Protein AF-A0A087MBQ7-F1 (afdb_monomer_lite)

Radius of gyration: 15.84 Å; chains: 1; bounding box: 31×26×44 Å

pLDDT: mean 95.56, std 6.44, range [53.12, 98.69]

Secondary structure (DSSP, 8-state):
--HHHHHHTTSTTGGGGHHHHHHHHHHHHHHHHHHHHT-TTTTHHHHHHHHHHHHHHHHHHHHHHHHHHHHHTT-

Structure (mmCIF, N/CA/C/O backbone):
data_AF-A0A087MBQ7-F1
#
_entry.id   AF-A0A087MBQ7-F1
#
loop_
_atom_site.group_PDB
_atom_site.id
_atom_site.type_symbol
_atom_site.label_atom_id
_atom_site.label_alt_id
_atom_site.label_comp_id
_atom_site.label_asym_id
_atom_site.label_entity_id
_atom_site.label_seq_id
_atom_site.pdbx_PDB_ins_code
_atom_site.Cartn_x
_atom_site.Cartn_y
_atom_site.Cartn_z
_atom_site.occupancy
_atom_site.B_iso_or_equiv
_atom_site.auth_seq_id
_atom_site.auth_comp_id
_atom_site.auth_asym_id
_atom_site.auth_atom_id
_atom_site.pdbx_PDB_model_num
ATOM 1 N N . MET A 1 1 ? 2.369 -17.682 -9.222 1.00 53.12 1 MET A N 1
ATOM 2 C CA . MET A 1 1 ? 3.219 -16.520 -9.576 1.00 53.12 1 MET A CA 1
ATOM 3 C C . MET A 1 1 ? 2.341 -15.508 -10.292 1.00 53.12 1 MET A C 1
ATOM 5 O O . MET A 1 1 ? 1.765 -15.876 -11.307 1.00 53.12 1 MET A O 1
ATOM 9 N N . GLY A 1 2 ? 2.165 -14.309 -9.729 1.00 84.81 2 GLY A N 1
ATOM 10 C CA . GLY A 1 2 ? 1.289 -13.278 -10.301 1.00 84.81 2 GLY A CA 1
ATOM 11 C C . GLY A 1 2 ? 1.880 -12.627 -11.553 1.00 84.81 2 GLY A C 1
ATOM 12 O O . GLY A 1 2 ? 3.101 -12.625 -11.729 1.00 84.81 2 GLY A O 1
ATOM 13 N N . ASP A 1 3 ? 1.024 -12.072 -12.408 1.00 89.44 3 ASP A N 1
ATOM 14 C CA . ASP A 1 3 ? 1.432 -11.517 -13.705 1.00 89.44 3 ASP A CA 1
ATOM 15 C C . ASP A 1 3 ? 2.348 -10.294 -13.573 1.00 89.44 3 ASP A C 1
ATOM 17 O O . ASP A 1 3 ? 3.271 -10.146 -14.368 1.00 89.44 3 ASP A O 1
ATOM 21 N N . GLY A 1 4 ? 2.215 -9.506 -12.500 1.00 87.56 4 GLY A N 1
ATOM 22 C CA . GLY A 1 4 ? 3.150 -8.415 -12.200 1.00 87.56 4 GLY A CA 1
ATOM 23 C C . GLY A 1 4 ? 4.592 -8.895 -11.992 1.00 87.56 4 GLY A C 1
ATOM 24 O O . GLY A 1 4 ? 5.526 -8.299 -12.521 1.00 87.56 4 GLY A O 1
ATOM 25 N N . LYS A 1 5 ? 4.794 -10.032 -11.308 1.00 92.31 5 LYS A N 1
ATOM 26 C CA . LYS A 1 5 ? 6.134 -10.621 -11.157 1.00 92.31 5 LYS A CA 1
ATOM 27 C C . LYS A 1 5 ? 6.690 -11.064 -12.508 1.00 92.31 5 LYS A C 1
ATOM 29 O O . LYS A 1 5 ? 7.847 -10.799 -12.787 1.00 92.31 5 LYS A O 1
ATOM 34 N N . LYS A 1 6 ? 5.876 -11.711 -13.351 1.00 92.81 6 LYS A N 1
ATOM 35 C CA . LYS A 1 6 ? 6.315 -12.156 -14.686 1.00 92.81 6 LYS A CA 1
ATOM 36 C C . LYS A 1 6 ? 6.722 -10.979 -15.576 1.00 92.81 6 LYS A C 1
ATOM 38 O O . LYS A 1 6 ? 7.700 -11.094 -16.299 1.00 92.81 6 LYS A O 1
ATOM 43 N N . ALA A 1 7 ? 5.967 -9.882 -15.522 1.00 90.88 7 ALA A N 1
ATOM 44 C CA . ALA A 1 7 ? 6.185 -8.721 -16.376 1.00 90.88 7 ALA A CA 1
ATOM 45 C C . ALA A 1 7 ? 7.365 -7.849 -15.925 1.00 90.88 7 ALA A C 1
ATOM 47 O O . ALA A 1 7 ? 8.038 -7.267 -16.768 1.00 90.88 7 ALA A O 1
ATOM 48 N N . PHE A 1 8 ? 7.619 -7.755 -14.616 1.00 94.94 8 PHE A N 1
ATOM 49 C CA . PHE A 1 8 ? 8.530 -6.741 -14.088 1.00 94.94 8 PHE A CA 1
ATOM 50 C C . PHE A 1 8 ? 9.685 -7.280 -13.240 1.00 94.94 8 PHE A C 1
ATOM 52 O O . PHE A 1 8 ? 10.545 -6.498 -12.864 1.00 94.94 8 PHE A O 1
ATOM 59 N N . SER A 1 9 ? 9.794 -8.581 -12.941 1.00 94.81 9 SER A N 1
ATOM 60 C CA . SER A 1 9 ? 10.870 -9.058 -12.048 1.00 94.81 9 SER A CA 1
ATOM 61 C C . SER A 1 9 ? 12.294 -8.829 -12.567 1.00 94.81 9 SER A C 1
ATOM 63 O O . SER A 1 9 ? 13.240 -8.983 -11.803 1.00 94.81 9 SER A O 1
ATOM 65 N N . SER A 1 10 ? 12.458 -8.525 -13.856 1.00 95.12 10 SER A N 1
ATOM 66 C CA . SER A 1 10 ? 13.748 -8.218 -14.478 1.00 95.12 10 SER A CA 1
ATOM 67 C C . SER A 1 10 ? 14.147 -6.743 -14.389 1.00 95.12 10 SER A C 1
ATOM 69 O O . SER A 1 10 ? 15.296 -6.430 -14.694 1.00 95.12 10 SER A O 1
ATOM 71 N N . VAL A 1 11 ? 13.234 -5.836 -14.017 1.00 96.69 11 VAL A N 1
ATOM 72 C CA . VAL A 1 11 ? 13.527 -4.396 -13.973 1.00 96.69 11 VAL A CA 1
ATOM 73 C C . VAL A 1 11 ? 14.095 -3.993 -12.614 1.00 96.69 11 VAL A C 1
ATOM 75 O O . VAL A 1 11 ? 13.730 -4.556 -11.579 1.00 96.69 11 VAL A O 1
ATOM 78 N N . ALA A 1 12 ? 15.010 -3.025 -12.612 1.00 97.19 12 ALA A N 1
ATOM 79 C CA . ALA A 1 12 ? 15.807 -2.660 -11.441 1.00 97.19 12 ALA A CA 1
ATOM 80 C C . ALA A 1 12 ? 14.957 -2.146 -10.270 1.00 97.19 12 ALA A C 1
ATOM 82 O O . ALA A 1 12 ? 15.305 -2.376 -9.113 1.00 97.19 12 ALA A O 1
ATOM 83 N N . SER A 1 13 ? 13.834 -1.491 -10.566 1.00 97.69 13 SER A N 1
ATOM 84 C CA . SER A 1 13 ? 12.942 -0.921 -9.556 1.00 97.69 13 SER A CA 1
ATOM 85 C C . SER A 1 13 ? 12.000 -1.940 -8.904 1.00 97.69 13 SER A C 1
ATOM 87 O O . SER A 1 13 ? 11.443 -1.659 -7.847 1.00 97.69 13 SER A O 1
ATOM 89 N N . TYR A 1 14 ? 11.841 -3.146 -9.465 1.00 96.94 14 TYR A N 1
ATOM 90 C CA . TYR A 1 14 ? 10.945 -4.177 -8.921 1.00 96.94 14 TYR A CA 1
ATOM 91 C C . TYR A 1 14 ? 11.170 -4.524 -7.433 1.00 96.94 14 TYR A C 1
ATOM 93 O O . TYR A 1 14 ? 10.185 -4.540 -6.690 1.00 96.94 14 TYR A O 1
ATOM 101 N N . PRO A 1 15 ? 12.402 -4.790 -6.943 1.00 97.00 15 PRO A N 1
ATOM 102 C CA . PRO A 1 15 ? 12.623 -5.098 -5.526 1.00 97.00 15 PRO A CA 1
ATOM 103 C C . PRO A 1 15 ? 12.247 -3.948 -4.581 1.00 97.00 15 PRO A C 1
ATOM 105 O O . PRO A 1 15 ? 11.963 -4.196 -3.413 1.00 97.00 15 PRO A O 1
ATOM 108 N N . LEU A 1 16 ? 12.190 -2.703 -5.068 1.00 97.88 16 LEU A N 1
ATOM 109 C CA . LEU A 1 16 ? 11.844 -1.542 -4.244 1.00 97.88 16 LEU A CA 1
ATOM 110 C C . LEU A 1 16 ? 10.363 -1.526 -3.841 1.00 97.88 16 LEU A C 1
ATOM 112 O O . LEU A 1 16 ? 10.012 -0.851 -2.879 1.00 97.88 16 LEU A O 1
ATOM 116 N N . LEU A 1 17 ? 9.497 -2.282 -4.530 1.00 96.12 17 LEU A N 1
ATOM 117 C CA . LEU A 1 17 ? 8.076 -2.386 -4.185 1.00 96.12 17 LEU A CA 1
ATOM 118 C C . LEU A 1 17 ? 7.831 -3.042 -2.825 1.00 96.12 17 LEU A C 1
ATOM 120 O O . LEU A 1 17 ? 6.78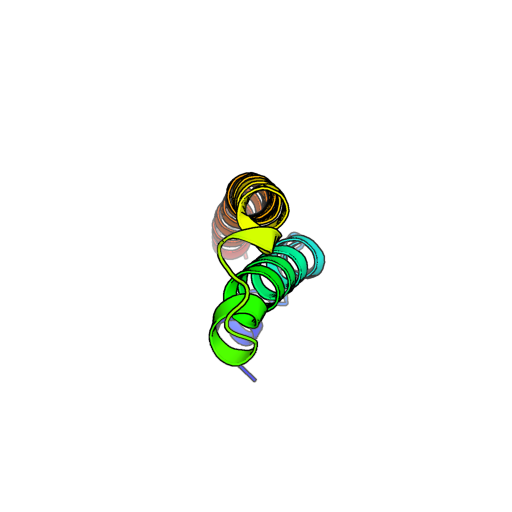4 -2.798 -2.229 1.00 96.12 17 LEU A O 1
ATOM 124 N N . GLU A 1 18 ? 8.735 -3.915 -2.367 1.00 95.81 18 GLU A N 1
ATOM 125 C CA . GLU A 1 18 ? 8.474 -4.814 -1.239 1.00 95.81 18 GLU A CA 1
ATOM 126 C C . GLU A 1 18 ? 8.083 -4.053 0.031 1.00 95.81 18 GLU A C 1
ATOM 128 O O . GLU A 1 18 ? 7.041 -4.344 0.620 1.00 95.81 18 GLU A O 1
ATOM 133 N N . GLU A 1 19 ? 8.873 -3.049 0.415 1.00 97.81 19 GLU A N 1
ATOM 134 C CA . GLU A 1 19 ? 8.640 -2.273 1.635 1.00 97.81 19 GLU A CA 1
ATOM 135 C C . GLU A 1 19 ? 7.336 -1.459 1.591 1.00 97.81 19 GLU A C 1
ATOM 137 O O . GLU A 1 19 ? 6.481 -1.696 2.452 1.00 97.81 19 GLU A O 1
ATOM 142 N N . PRO A 1 20 ? 7.097 -0.565 0.608 1.00 98.12 20 PRO A N 1
ATOM 143 C CA . PRO A 1 20 ? 5.880 0.241 0.601 1.00 98.12 20 PRO A CA 1
ATOM 144 C C . PRO A 1 20 ? 4.621 -0.615 0.416 1.00 98.12 20 PRO A C 1
ATOM 146 O O . PRO A 1 20 ? 3.591 -0.328 1.028 1.00 98.12 20 PRO A O 1
ATOM 149 N N . HIS A 1 21 ? 4.692 -1.710 -0.352 1.00 97.00 21 HIS A N 1
ATOM 150 C CA . HIS A 1 21 ? 3.578 -2.650 -0.505 1.00 97.00 21 HIS A CA 1
ATOM 151 C C . HIS A 1 21 ? 3.253 -3.372 0.809 1.00 97.00 21 HIS A C 1
ATOM 153 O O . HIS A 1 21 ? 2.084 -3.456 1.198 1.00 97.00 21 HIS A O 1
ATOM 159 N N . HIS A 1 22 ? 4.276 -3.865 1.515 1.00 97.94 22 HIS A N 1
ATOM 160 C CA . HIS A 1 22 ? 4.104 -4.487 2.825 1.00 97.94 22 HIS A CA 1
ATOM 161 C C . HIS A 1 22 ? 3.509 -3.500 3.835 1.00 97.94 22 HIS A C 1
ATOM 163 O O . HIS A 1 22 ? 2.546 -3.838 4.524 1.00 97.94 22 HIS A O 1
ATOM 169 N N . SER A 1 23 ? 4.037 -2.275 3.876 1.00 98.38 23 SER A N 1
ATOM 170 C CA . SER A 1 23 ? 3.607 -1.230 4.805 1.00 98.38 23 SER A CA 1
ATOM 171 C C . SER A 1 23 ? 2.138 -0.849 4.604 1.00 98.38 23 SER A C 1
ATOM 173 O O . SER A 1 23 ? 1.366 -0.837 5.563 1.00 98.38 23 SER A O 1
ATOM 175 N N . VAL A 1 24 ? 1.694 -0.650 3.354 1.00 98.44 24 VAL A N 1
ATOM 176 C CA . VAL A 1 24 ? 0.274 -0.396 3.052 1.00 98.44 24 VAL A CA 1
ATOM 177 C C . VAL A 1 24 ? -0.608 -1.546 3.552 1.00 98.44 24 VAL A C 1
ATOM 179 O O . VAL A 1 24 ? -1.597 -1.305 4.248 1.00 98.44 24 VAL A O 1
ATOM 182 N N . HIS A 1 25 ? -0.246 -2.799 3.260 1.00 98.19 25 HIS A N 1
ATOM 183 C CA . HIS A 1 25 ? -1.015 -3.958 3.720 1.00 98.19 25 HIS A CA 1
ATOM 184 C C . HIS A 1 25 ? -1.080 -4.069 5.247 1.00 98.19 25 HIS A C 1
ATOM 186 O O . HIS A 1 25 ? -2.153 -4.328 5.801 1.00 98.19 25 HIS A O 1
ATOM 192 N N . GLU A 1 26 ? 0.045 -3.875 5.931 1.00 98.38 26 GLU A N 1
ATOM 193 C CA . GLU A 1 26 ? 0.144 -3.953 7.387 1.00 98.38 26 GLU A CA 1
ATOM 194 C C . GLU A 1 26 ? -0.684 -2.853 8.061 1.00 98.38 26 GLU A C 1
ATOM 196 O O . GLU A 1 26 ? -1.475 -3.145 8.963 1.00 98.38 26 GLU A O 1
ATOM 201 N N . LYS A 1 27 ? -0.606 -1.614 7.569 1.00 98.44 27 LYS A N 1
ATOM 202 C CA . LYS A 1 27 ? -1.351 -0.473 8.118 1.00 98.44 27 LYS A CA 1
ATOM 203 C C . LYS A 1 27 ? -2.852 -0.561 7.863 1.00 98.44 27 LYS A C 1
ATOM 205 O O . LYS A 1 27 ? -3.641 -0.261 8.761 1.00 98.44 27 LYS A O 1
ATOM 210 N N . VAL A 1 28 ? -3.279 -1.041 6.693 1.00 98.12 28 VAL A N 1
ATOM 211 C CA . VAL A 1 28 ? -4.707 -1.307 6.434 1.00 98.12 28 VAL A CA 1
ATOM 212 C C . VAL A 1 28 ? -5.212 -2.394 7.380 1.00 98.12 28 VAL A C 1
ATOM 214 O O . VAL A 1 28 ? -6.232 -2.217 8.046 1.00 98.12 28 VAL A O 1
ATOM 217 N N . ARG A 1 29 ? -4.479 -3.508 7.496 1.00 97.75 29 ARG A N 1
ATOM 218 C CA . ARG A 1 29 ? -4.863 -4.628 8.363 1.00 97.75 29 ARG A CA 1
ATOM 219 C C . ARG A 1 29 ? -4.981 -4.204 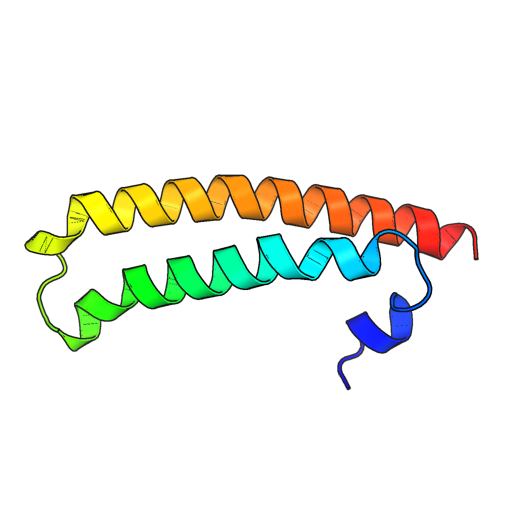9.827 1.00 97.75 29 ARG A C 1
ATOM 221 O O . ARG A 1 29 ? -5.963 -4.558 10.476 1.00 97.75 29 ARG A O 1
ATOM 228 N N . THR A 1 30 ? -3.998 -3.475 10.348 1.00 97.00 30 THR A N 1
ATOM 229 C CA . THR A 1 30 ? -3.997 -3.019 11.747 1.00 97.00 30 THR A CA 1
ATOM 230 C C . THR A 1 30 ? -5.093 -1.992 12.016 1.00 97.00 30 THR A C 1
ATOM 232 O O . THR A 1 30 ? -5.731 -2.063 13.062 1.00 97.00 30 THR A O 1
ATOM 235 N N . SER A 1 31 ? -5.403 -1.122 11.050 1.00 96.81 31 SER A N 1
ATOM 236 C CA . SER A 1 31 ? -6.523 -0.174 11.157 1.00 96.81 31 SER A CA 1
ATOM 237 C C . SER A 1 31 ? -7.878 -0.879 11.227 1.00 96.81 31 SER A C 1
ATOM 239 O O . SER A 1 31 ? -8.732 -0.508 12.026 1.00 96.81 31 SER A O 1
ATOM 241 N N . LEU A 1 32 ? -8.074 -1.928 10.423 1.00 96.44 32 LEU A N 1
ATOM 242 C CA . LEU A 1 32 ? -9.336 -2.673 10.375 1.00 96.44 32 LEU A CA 1
ATOM 243 C C . LEU A 1 32 ? -9.497 -3.678 11.527 1.00 96.44 32 LEU A C 1
ATOM 245 O O . LEU A 1 32 ? -10.604 -4.165 11.759 1.00 96.44 32 LEU A O 1
ATOM 249 N N . ALA A 1 33 ? -8.434 -3.967 12.286 1.00 96.25 33 ALA A N 1
ATOM 250 C CA . ALA A 1 33 ? -8.487 -4.888 13.424 1.00 96.25 33 ALA A CA 1
ATOM 251 C C . ALA A 1 33 ? -9.488 -4.442 14.505 1.00 96.25 33 ALA A C 1
ATOM 253 O O . ALA A 1 33 ? -10.058 -5.286 15.199 1.00 96.25 33 ALA A O 1
ATOM 254 N N . CYS A 1 34 ? -9.748 -3.135 14.612 1.00 96.12 34 CYS A N 1
ATOM 255 C CA . CYS A 1 34 ? -10.695 -2.590 15.579 1.00 96.12 34 CYS A CA 1
ATOM 256 C C . CYS A 1 34 ? -12.143 -3.039 15.332 1.00 96.12 34 CYS A C 1
ATOM 258 O O . CYS A 1 34 ? -12.917 -3.130 16.281 1.00 96.12 34 CYS A O 1
ATOM 260 N N . ILE A 1 35 ? -12.510 -3.361 14.081 1.00 95.88 35 ILE A N 1
ATOM 261 C CA . ILE A 1 35 ? -13.872 -3.781 13.713 1.00 95.88 35 ILE A CA 1
ATOM 262 C C . ILE A 1 35 ? -14.195 -5.112 14.387 1.00 95.88 35 ILE A C 1
ATOM 264 O O . ILE A 1 35 ? -15.243 -5.263 15.004 1.00 95.88 35 ILE A O 1
ATOM 268 N N . ALA A 1 36 ? -13.259 -6.061 14.318 1.00 94.19 36 ALA A N 1
ATOM 269 C CA . ALA A 1 36 ? -13.404 -7.358 14.969 1.00 94.19 36 ALA A CA 1
ATOM 270 C C . ALA A 1 36 ? -13.379 -7.250 16.505 1.00 94.19 36 ALA A C 1
ATOM 272 O O . ALA A 1 36 ? -13.963 -8.086 17.187 1.00 94.19 36 ALA A O 1
ATOM 273 N N . GLN A 1 37 ? -12.700 -6.234 17.047 1.00 94.94 37 GLN A N 1
ATOM 274 C CA . GLN A 1 37 ? -12.547 -6.017 18.490 1.00 94.94 37 GLN A CA 1
ATOM 275 C C . GLN A 1 37 ? -13.635 -5.118 19.098 1.00 94.94 37 GLN A C 1
ATOM 277 O O . GLN A 1 37 ? -13.713 -5.016 20.318 1.00 94.94 37 GLN A O 1
ATOM 282 N N . GLY A 1 38 ? -14.450 -4.451 18.275 1.00 96.56 38 GLY A N 1
ATOM 283 C CA . GLY A 1 38 ? -15.472 -3.507 18.731 1.00 96.56 38 GLY A CA 1
ATOM 284 C C . GLY A 1 38 ? -14.921 -2.247 19.409 1.00 96.56 38 GLY A C 1
ATOM 285 O O . GLY A 1 38 ? -15.649 -1.627 20.173 1.00 96.56 38 GLY A O 1
ATOM 286 N N . ASN A 1 39 ? -13.660 -1.871 19.152 1.00 97.19 39 ASN A N 1
ATOM 287 C CA . ASN A 1 39 ? -12.950 -0.795 19.865 1.00 97.19 39 ASN A CA 1
ATOM 288 C C . ASN A 1 39 ? -12.431 0.329 18.942 1.00 97.19 39 ASN A C 1
ATOM 290 O O . ASN A 1 39 ? -11.386 0.941 19.179 1.00 97.19 39 ASN A O 1
ATOM 294 N N . CYS A 1 40 ? -13.116 0.571 17.821 1.00 96.81 40 CYS A N 1
ATOM 295 C CA . CYS A 1 40 ? -12.653 1.550 16.833 1.00 96.81 40 CYS A CA 1
ATOM 296 C C . CYS A 1 40 ? -12.618 2.981 17.373 1.00 96.81 40 CYS A C 1
ATOM 298 O O . CYS A 1 40 ? -11.735 3.742 16.983 1.00 96.81 40 CYS A O 1
ATOM 300 N N . VAL A 1 41 ? -13.522 3.339 18.290 1.00 97.38 41 VAL A N 1
ATOM 301 C CA . VAL A 1 41 ? -13.559 4.684 18.884 1.00 97.38 41 VAL A CA 1
ATOM 302 C C . VAL A 1 41 ? -12.287 4.937 19.697 1.00 97.38 41 VAL A C 1
ATOM 304 O O . VAL A 1 41 ? -11.642 5.969 19.518 1.00 97.38 41 VAL A O 1
ATOM 307 N N . GLU A 1 42 ? -11.850 3.966 20.499 1.00 97.62 42 GLU A N 1
ATOM 308 C CA . GLU A 1 42 ? -10.624 4.033 21.301 1.00 97.62 42 GLU A CA 1
ATOM 309 C C . GLU A 1 42 ? -9.354 3.996 20.442 1.00 97.62 42 GLU A C 1
ATOM 311 O O . GLU A 1 42 ? -8.300 4.476 20.855 1.00 97.62 42 GLU A O 1
ATOM 316 N N . LYS A 1 43 ? -9.433 3.413 19.240 1.00 97.19 43 LYS A N 1
ATOM 317 C CA . LYS A 1 43 ? -8.307 3.300 18.303 1.00 97.19 43 LYS A CA 1
ATOM 318 C C . LYS A 1 43 ? -8.241 4.425 17.271 1.00 97.19 43 LYS A C 1
ATOM 320 O O . LYS A 1 43 ? -7.332 4.401 16.444 1.00 97.19 43 LYS A O 1
ATOM 325 N N . THR A 1 44 ? -9.132 5.418 17.335 1.00 97.06 44 THR A N 1
ATOM 326 C CA . THR A 1 44 ? -9.261 6.490 16.328 1.00 97.06 44 THR A CA 1
ATOM 327 C C . THR A 1 44 ? -7.927 7.147 15.967 1.00 97.06 44 THR A C 1
ATOM 329 O O . THR A 1 44 ? -7.602 7.249 14.788 1.00 97.06 44 THR A O 1
ATOM 332 N N . GLU A 1 45 ? -7.116 7.545 16.951 1.00 97.75 45 GLU A N 1
ATOM 333 C CA . GLU A 1 45 ? -5.823 8.199 16.688 1.00 97.75 45 GLU A CA 1
ATOM 334 C C . GLU A 1 45 ? -4.845 7.285 15.940 1.00 97.75 45 GLU A C 1
ATOM 336 O O . GLU A 1 45 ? -4.194 7.717 14.990 1.00 97.75 45 GLU A O 1
ATOM 341 N N . ASN A 1 46 ? -4.781 6.005 16.319 1.00 97.38 46 ASN A N 1
ATOM 342 C CA . ASN A 1 46 ? -3.930 5.027 15.645 1.00 97.38 46 ASN A CA 1
ATOM 343 C C . ASN A 1 46 ? -4.412 4.746 14.218 1.00 97.38 46 ASN A C 1
ATOM 345 O O . ASN A 1 46 ? -3.594 4.650 13.310 1.00 97.38 46 ASN A O 1
ATOM 349 N N . ILE A 1 47 ? -5.729 4.662 14.012 1.00 98.06 47 ILE A N 1
ATOM 350 C CA . ILE A 1 47 ? -6.327 4.499 12.684 1.00 98.06 47 ILE A CA 1
ATOM 351 C C . ILE A 1 47 ? -5.952 5.695 11.807 1.00 98.06 47 ILE A C 1
ATOM 353 O O . ILE A 1 47 ? -5.433 5.505 10.711 1.00 98.06 47 ILE A O 1
ATOM 357 N N . LEU A 1 48 ? 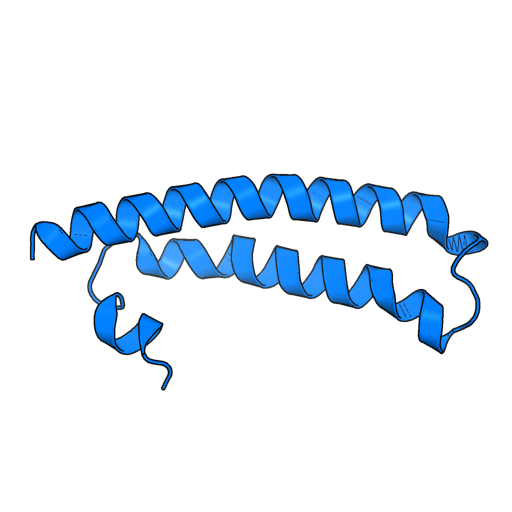-6.143 6.924 12.294 1.00 98.19 48 LEU A N 1
ATOM 358 C CA . LEU A 1 48 ? -5.781 8.130 11.547 1.00 98.19 48 LEU A CA 1
ATOM 359 C C . LEU A 1 48 ? -4.295 8.146 11.179 1.00 98.19 48 LEU A C 1
ATOM 361 O O . 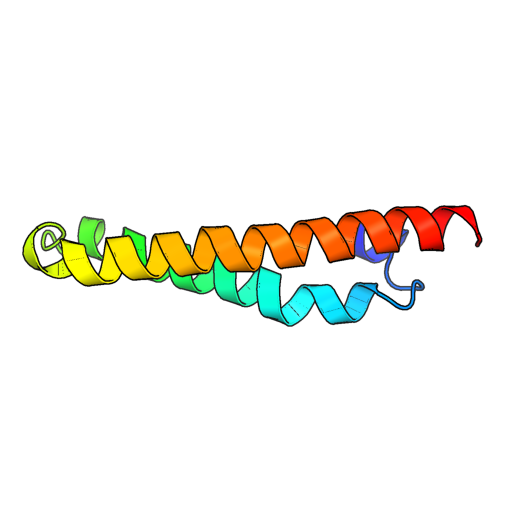LEU A 1 48 ? -3.958 8.444 10.035 1.00 98.19 48 LEU A O 1
ATOM 365 N N . GLU A 1 49 ? -3.416 7.786 12.112 1.00 98.50 49 GLU A N 1
ATOM 366 C CA . GLU A 1 49 ? -1.982 7.725 11.837 1.00 98.50 49 GLU A CA 1
ATOM 367 C C . GLU A 1 49 ? -1.630 6.646 10.809 1.00 98.50 49 GLU A C 1
ATOM 369 O O . GLU A 1 49 ? -0.896 6.910 9.857 1.00 98.50 49 GLU A O 1
ATOM 374 N N . ASN A 1 50 ? -2.221 5.456 10.918 1.00 98.56 50 ASN A N 1
ATOM 375 C CA . ASN A 1 50 ? -2.036 4.408 9.921 1.00 98.56 50 ASN A CA 1
ATOM 376 C C . ASN A 1 50 ? -2.483 4.872 8.530 1.00 98.56 50 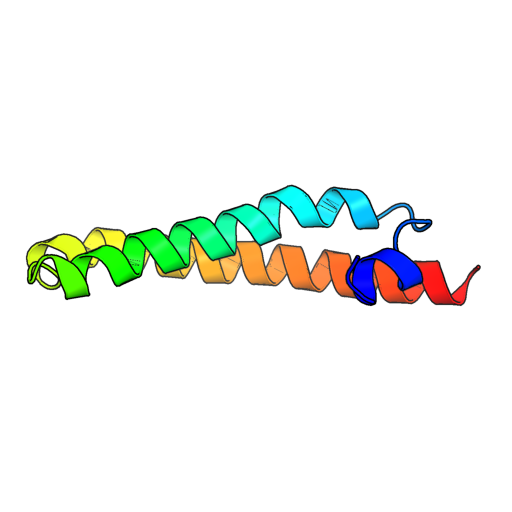ASN A C 1
ATOM 378 O O . ASN A 1 50 ? -1.787 4.596 7.559 1.00 98.56 50 ASN A O 1
ATOM 382 N N . PHE A 1 51 ? -3.596 5.605 8.414 1.00 98.25 51 PHE A N 1
ATOM 383 C CA . PHE A 1 51 ? -4.057 6.143 7.130 1.00 98.25 51 PHE A CA 1
ATOM 384 C C . PHE A 1 51 ? -3.134 7.226 6.559 1.00 98.25 51 PHE A C 1
ATOM 386 O O . PHE A 1 51 ? -2.944 7.257 5.342 1.00 98.25 51 PHE A O 1
ATOM 393 N N . ARG A 1 52 ? -2.477 8.041 7.396 1.00 98.62 52 ARG A N 1
ATOM 394 C CA . ARG A 1 52 ? -1.406 8.944 6.929 1.00 98.62 52 ARG A CA 1
ATOM 395 C C . ARG A 1 52 ? -0.224 8.162 6.361 1.00 98.62 52 ARG A C 1
ATOM 397 O O . ARG A 1 52 ? 0.273 8.497 5.287 1.00 98.62 52 ARG A O 1
ATOM 404 N N . VAL A 1 53 ? 0.192 7.095 7.046 1.00 98.56 53 VAL A N 1
ATOM 405 C CA . VAL A 1 53 ? 1.268 6.213 6.566 1.00 98.56 53 VAL A CA 1
ATOM 406 C C . VAL A 1 53 ? 0.862 5.507 5.271 1.00 98.56 53 VAL A C 1
ATOM 408 O O . VAL A 1 53 ? 1.664 5.455 4.342 1.00 98.56 53 VAL A O 1
ATOM 411 N N . ILE A 1 54 ? -0.381 5.023 5.165 1.00 98.62 54 ILE A N 1
ATOM 412 C CA . ILE A 1 54 ? -0.919 4.417 3.937 1.00 98.62 54 ILE A CA 1
ATOM 413 C C . ILE A 1 54 ? -0.833 5.406 2.777 1.00 98.62 54 ILE A C 1
ATOM 415 O O . ILE A 1 54 ? -0.369 5.027 1.703 1.00 98.62 54 ILE A O 1
ATOM 419 N N . GLU A 1 55 ? -1.246 6.661 2.970 1.00 98.62 55 GLU A N 1
ATOM 420 C CA . GLU A 1 55 ? -1.191 7.672 1.912 1.00 98.62 55 GLU A CA 1
ATOM 421 C C . GLU A 1 55 ? 0.253 7.944 1.465 1.00 98.62 55 GLU A C 1
ATOM 423 O O . GLU A 1 55 ? 0.542 7.939 0.266 1.00 98.62 55 GLU A O 1
ATOM 428 N N . LEU A 1 56 ? 1.171 8.133 2.419 1.00 98.56 56 LEU A N 1
ATOM 429 C CA . LEU A 1 56 ? 2.589 8.363 2.138 1.00 98.56 56 LEU A CA 1
ATOM 430 C C . LEU A 1 56 ? 3.209 7.186 1.372 1.00 98.56 56 LEU A C 1
ATOM 432 O O . LEU A 1 56 ? 3.781 7.372 0.298 1.00 98.56 56 LEU A 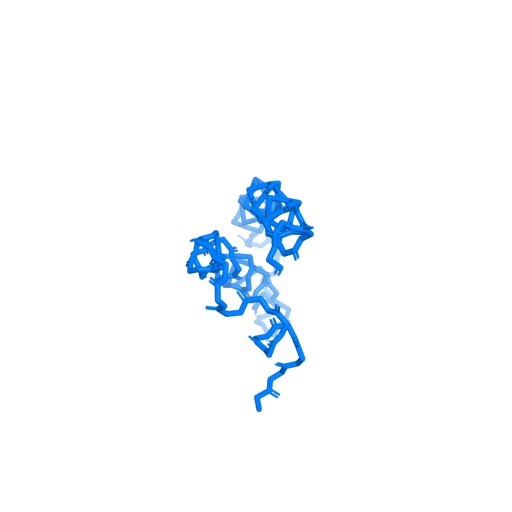O 1
ATOM 436 N N . LYS A 1 57 ? 3.037 5.964 1.882 1.00 98.56 57 LYS A N 1
ATOM 437 C CA . LYS A 1 57 ? 3.602 4.752 1.279 1.00 98.56 57 LYS A CA 1
ATOM 438 C C . LYS A 1 57 ? 2.958 4.394 -0.051 1.00 98.56 57 LYS A C 1
ATOM 440 O O . LYS A 1 57 ? 3.641 3.879 -0.929 1.00 98.56 57 LYS A O 1
ATOM 445 N N . SER A 1 58 ? 1.691 4.745 -0.259 1.00 98.56 58 SER A N 1
ATOM 446 C CA . SER A 1 58 ? 1.053 4.614 -1.573 1.00 98.56 58 SER A CA 1
ATOM 447 C C . SER A 1 58 ? 1.687 5.552 -2.603 1.00 98.56 58 SER A C 1
ATOM 449 O O . SER A 1 58 ? 1.924 5.127 -3.729 1.00 98.56 58 SER A O 1
ATOM 451 N N . LYS A 1 59 ? 2.021 6.799 -2.237 1.00 98.69 59 LYS A N 1
ATOM 452 C CA . LYS A 1 59 ? 2.734 7.728 -3.140 1.00 98.69 59 LYS A CA 1
ATOM 453 C C . LYS A 1 59 ? 4.119 7.196 -3.524 1.00 98.69 59 LYS A C 1
ATOM 455 O O . LYS A 1 59 ? 4.490 7.255 -4.698 1.00 98.69 59 LYS A O 1
ATOM 460 N N . GLU A 1 60 ? 4.854 6.634 -2.563 1.00 98.50 60 GLU A N 1
ATOM 461 C CA . GLU A 1 60 ? 6.134 5.953 -2.823 1.00 98.50 60 GLU A CA 1
ATOM 462 C C . GLU A 1 60 ? 5.939 4.752 -3.764 1.00 98.50 60 GLU A C 1
ATOM 464 O O . GLU A 1 60 ? 6.636 4.636 -4.772 1.00 98.50 60 GLU A O 1
ATOM 469 N N . LEU A 1 61 ? 4.936 3.909 -3.491 1.00 98.12 61 LEU A N 1
ATOM 470 C CA . LEU A 1 61 ? 4.605 2.739 -4.305 1.00 98.12 61 LEU A CA 1
ATOM 471 C C . LEU A 1 61 ? 4.295 3.121 -5.759 1.00 98.12 61 LEU A C 1
ATOM 473 O O . LEU A 1 61 ? 4.835 2.510 -6.677 1.00 98.12 61 LEU A O 1
ATOM 477 N N . PHE A 1 62 ? 3.457 4.139 -5.980 1.00 98.38 62 PHE A N 1
ATOM 478 C CA . PHE A 1 62 ? 3.111 4.599 -7.327 1.00 98.38 62 PHE A CA 1
ATOM 479 C C . PHE A 1 62 ? 4.316 5.167 -8.076 1.00 98.38 62 PHE A C 1
ATOM 481 O O . PHE A 1 62 ? 4.494 4.853 -9.248 1.00 98.38 62 PHE A O 1
ATOM 488 N N . THR A 1 63 ? 5.194 5.903 -7.390 1.00 98.50 63 THR A N 1
ATOM 489 C CA . THR A 1 63 ? 6.446 6.396 -7.989 1.00 98.50 63 THR A CA 1
ATOM 490 C C . THR A 1 63 ? 7.318 5.239 -8.494 1.00 98.50 63 THR A C 1
ATOM 492 O O . THR A 1 63 ? 7.868 5.301 -9.593 1.00 98.50 63 THR A O 1
ATOM 495 N N . ILE A 1 64 ? 7.418 4.155 -7.718 1.00 98.25 64 ILE A N 1
ATOM 496 C CA . ILE A 1 64 ? 8.174 2.956 -8.107 1.00 98.25 64 ILE A CA 1
ATOM 497 C C . ILE A 1 64 ? 7.496 2.242 -9.283 1.00 98.25 64 ILE A C 1
ATOM 499 O O . ILE A 1 64 ? 8.176 1.856 -10.232 1.00 98.25 64 ILE A O 1
ATOM 503 N N . LEU A 1 65 ? 6.167 2.095 -9.263 1.00 97.25 65 LEU A N 1
ATOM 504 C CA . LEU A 1 65 ? 5.413 1.476 -10.360 1.00 97.25 65 LEU A CA 1
ATOM 505 C C . LEU A 1 65 ? 5.588 2.238 -11.682 1.00 97.25 65 LEU A C 1
ATOM 507 O O . LEU A 1 65 ? 5.826 1.612 -12.716 1.00 97.25 65 LEU A O 1
ATOM 511 N N . ASP A 1 66 ? 5.535 3.570 -11.652 1.00 97.75 66 ASP A N 1
ATOM 512 C CA . ASP A 1 66 ? 5.780 4.405 -12.832 1.00 97.75 66 ASP A CA 1
ATOM 513 C C . ASP A 1 66 ? 7.192 4.178 -13.385 1.00 97.75 66 ASP A C 1
ATOM 515 O O . ASP A 1 66 ? 7.380 3.977 -14.591 1.00 97.75 66 ASP A O 1
ATOM 519 N N . GLN A 1 67 ? 8.188 4.125 -12.498 1.00 97.88 67 GLN A N 1
ATOM 520 C CA . GLN A 1 67 ? 9.571 3.857 -12.871 1.00 97.88 67 GLN A CA 1
ATOM 521 C C . GLN A 1 67 ? 9.742 2.453 -13.479 1.00 97.88 67 GLN A C 1
ATOM 523 O O . GLN A 1 67 ? 10.416 2.303 -14.498 1.00 97.88 67 GLN A O 1
ATOM 528 N N . MET A 1 68 ? 9.078 1.432 -12.933 1.00 96.75 68 MET A N 1
ATOM 529 C CA . MET A 1 68 ? 9.094 0.075 -13.492 1.00 96.75 68 MET A CA 1
ATOM 530 C C . MET A 1 68 ? 8.505 0.019 -14.904 1.00 96.75 68 MET A C 1
ATOM 532 O O . MET A 1 68 ? 9.028 -0.694 -15.759 1.00 96.75 68 MET A O 1
ATOM 536 N N . VAL A 1 69 ? 7.438 0.778 -15.176 1.00 95.94 69 VAL A N 1
ATOM 537 C CA . VAL A 1 69 ? 6.857 0.879 -16.525 1.00 95.94 69 VAL A CA 1
ATOM 538 C C . VAL A 1 69 ? 7.828 1.561 -17.490 1.00 95.94 69 VAL A C 1
ATOM 540 O O . VAL A 1 69 ? 7.935 1.145 -18.645 1.00 95.94 69 VAL A O 1
ATOM 543 N N . ILE A 1 70 ? 8.554 2.590 -17.043 1.00 96.75 70 ILE A N 1
ATOM 544 C CA . ILE A 1 70 ? 9.597 3.247 -17.847 1.00 96.75 70 ILE A CA 1
ATOM 545 C C . ILE A 1 70 ? 10.742 2.275 -18.153 1.00 96.75 70 ILE A C 1
ATOM 547 O O . ILE A 1 70 ? 11.200 2.220 -19.294 1.00 96.75 70 ILE A O 1
ATOM 551 N N . GLU A 1 71 ? 11.193 1.508 -17.162 1.00 96.94 71 GLU A N 1
ATOM 552 C CA . GLU A 1 71 ? 12.253 0.509 -17.323 1.00 96.94 71 GLU A CA 1
ATOM 553 C C . GLU A 1 71 ? 11.833 -0.605 -18.278 1.00 96.94 71 GLU A C 1
ATOM 555 O O . GLU A 1 71 ? 12.561 -0.896 -19.222 1.00 96.94 71 GLU A O 1
ATOM 560 N N . ALA A 1 72 ? 10.635 -1.164 -18.100 1.00 94.38 72 ALA A N 1
ATOM 561 C CA . ALA A 1 72 ? 10.122 -2.246 -18.936 1.00 94.38 72 ALA A CA 1
ATOM 562 C C . ALA A 1 72 ? 9.965 -1.848 -20.412 1.00 94.38 72 ALA A C 1
ATOM 564 O O . ALA A 1 72 ? 10.087 -2.697 -21.283 1.00 94.38 72 ALA A O 1
ATOM 565 N N . LYS A 1 73 ? 9.731 -0.563 -20.717 1.00 93.50 73 LYS A N 1
ATOM 566 C CA . LYS A 1 73 ? 9.681 -0.055 -22.102 1.00 93.50 73 LYS A CA 1
ATOM 567 C C . LYS A 1 73 ? 11.051 0.027 -22.785 1.00 93.50 73 LYS A C 1
ATOM 569 O O . LYS A 1 73 ? 11.102 0.264 -23.989 1.00 93.50 73 LYS A O 1
ATOM 574 N N . ARG A 1 74 ? 12.146 -0.063 -22.026 1.00 85.38 74 ARG A N 1
ATOM 575 C CA . ARG A 1 74 ? 13.529 0.019 -22.528 1.00 85.38 74 ARG A CA 1
ATOM 576 C C . ARG A 1 74 ? 14.193 -1.353 -22.675 1.00 85.38 74 ARG A C 1
ATOM 578 O O . ARG A 1 74 ? 15.324 -1.402 -23.154 1.00 85.38 74 ARG A O 1
ATOM 585 N N . VAL A 1 75 ? 13.519 -2.411 -22.226 1.00 70.12 75 VAL A N 1
ATOM 586 C CA . VAL A 1 75 ? 13.924 -3.820 -22.345 1.00 70.12 75 VAL A CA 1
ATOM 587 C C . VAL A 1 75 ? 13.242 -4.422 -23.566 1.00 70.12 75 VAL A C 1
ATOM 589 O O . VAL A 1 75 ? 13.923 -5.187 -24.281 1.00 70.12 75 VAL A O 1
#

Sequence (75 aa):
MGDGKKAFSSVASYPLLEEPHHSVHEKVRTSLACIAQGNCVEKTENILENFRVIELKSKELFTILDQMVIEAKRV

Foldseek 3Di:
DDPCCVQQVPFPLVVVLPVLVVLLVVLVVVLCVCVVVVNNVVCVVSNVVSVVSNVVSVVVNVVSVVVSVVRSVVD